Protein AF-K1T9W7-F1 (afdb_monomer_lite)

Radius of gyration: 19.76 Å; chains: 1; bounding box: 42×42×59 Å

Organism: NCBI:txid408170

Secondary structure (DSSP, 8-state):
----S----HHHHHHHHHHS-STTHHHHHHHHHHHHHHHHHHHHTT-------EEEEEE-TTS-EEEEEEE---HHHHHHHHHHHHHHHHHHHHHTEEE-TTS-EEE----

Foldseek 3Di:
DDDDPDDDDLVRLLCLCVVVDDPCSVVSVVLLVVLVVLVVVCVVVPDDDPDDFDKDFDADPVRHGPDIDTDDQDSSNSSVVSVVVVVVVVVCVVQQWDQDPVRDTDGDDDD

Structure (mmCIF, N/CA/C/O backbone):
data_AF-K1T9W7-F1
#
_entry.id   AF-K1T9W7-F1
#
loop_
_atom_site.group_PDB
_atom_site.id
_atom_site.type_symbol
_atom_site.label_atom_id
_atom_site.label_alt_id
_atom_site.label_comp_id
_atom_site.label_asym_id
_atom_site.label_entity_id
_atom_site.label_seq_id
_atom_site.pdbx_PDB_ins_code
_atom_site.Cartn_x
_atom_site.Cartn_y
_atom_site.Cartn_z
_atom_site.occupancy
_atom_site.B_iso_or_equiv
_atom_site.auth_seq_id
_atom_site.auth_comp_id
_atom_site.auth_asym_id
_atom_site.auth_atom_id
_atom_site.pdbx_PDB_model_num
ATOM 1 N N . MET A 1 1 ? -9.610 10.563 -20.012 1.00 83.00 1 MET A N 1
ATOM 2 C CA . MET A 1 1 ? -9.930 11.393 -18.830 1.00 83.00 1 MET A CA 1
ATOM 3 C C . MET A 1 1 ? -10.456 10.447 -17.764 1.00 83.00 1 MET A C 1
ATOM 5 O O . MET A 1 1 ? -11.211 9.560 -18.133 1.00 83.00 1 MET A O 1
ATOM 9 N N . ILE A 1 2 ? -9.989 10.549 -16.517 1.00 95.25 2 ILE A N 1
ATOM 10 C CA . ILE A 1 2 ? -10.432 9.691 -15.402 1.00 95.25 2 ILE A CA 1
ATOM 11 C C . ILE A 1 2 ? -11.245 10.564 -14.444 1.00 95.25 2 ILE A C 1
ATOM 13 O O . ILE A 1 2 ? -10.811 11.674 -14.133 1.00 95.25 2 ILE A O 1
ATOM 17 N N . HIS A 1 3 ? -12.388 10.060 -13.981 1.00 96.12 3 HIS A N 1
ATOM 18 C CA . HIS A 1 3 ? -13.219 10.690 -12.956 1.00 96.12 3 HIS A CA 1
ATOM 19 C C . HIS A 1 3 ? -13.242 9.768 -11.737 1.00 96.12 3 HIS A C 1
ATOM 21 O O . HIS A 1 3 ? -13.606 8.608 -11.857 1.00 96.12 3 HIS A O 1
ATOM 27 N N . SER A 1 4 ? -12.770 10.257 -10.591 1.00 95.81 4 SER A N 1
ATOM 28 C CA . SER A 1 4 ? -12.724 9.465 -9.360 1.00 95.81 4 SER A CA 1
ATOM 29 C C . SER A 1 4 ? -14.119 9.395 -8.747 1.00 95.81 4 SER A C 1
ATOM 31 O O . SER A 1 4 ? -14.638 10.431 -8.337 1.00 95.81 4 SER A O 1
ATOM 33 N N . ASP A 1 5 ? -14.686 8.196 -8.630 1.00 95.69 5 ASP A N 1
ATOM 34 C CA . ASP A 1 5 ? -16.028 8.005 -8.059 1.00 95.69 5 ASP A CA 1
ATOM 35 C C . ASP A 1 5 ? -16.056 8.220 -6.539 1.00 95.69 5 ASP A C 1
ATOM 37 O O . ASP A 1 5 ? -17.060 8.652 -5.975 1.00 95.69 5 ASP A O 1
ATOM 41 N N . ARG A 1 6 ? -14.933 7.951 -5.856 1.00 95.56 6 ARG A N 1
ATOM 42 C CA . ARG A 1 6 ? -14.815 8.102 -4.402 1.00 95.56 6 ARG A CA 1
ATOM 43 C C . ARG A 1 6 ? -13.401 8.440 -3.947 1.00 95.56 6 ARG A C 1
ATOM 45 O O . ARG A 1 6 ? -12.424 7.946 -4.502 1.00 95.56 6 ARG A O 1
ATOM 52 N N . ARG A 1 7 ? -13.298 9.259 -2.895 1.00 96.56 7 ARG A N 1
ATOM 53 C CA . ARG A 1 7 ? -12.046 9.550 -2.186 1.00 96.56 7 ARG A CA 1
ATOM 54 C C . ARG A 1 7 ? -12.061 8.855 -0.829 1.00 96.56 7 ARG A C 1
ATOM 56 O O . ARG A 1 7 ? -12.823 9.254 0.040 1.00 96.56 7 ARG A O 1
ATOM 63 N N . PHE A 1 8 ? -11.202 7.857 -0.659 1.00 95.94 8 PHE A N 1
ATOM 64 C CA . PHE A 1 8 ? -11.031 7.151 0.610 1.00 95.94 8 PHE A CA 1
ATOM 65 C C . PHE A 1 8 ? -9.885 7.739 1.432 1.00 95.94 8 PHE A C 1
ATOM 67 O O . PHE A 1 8 ? -8.837 8.122 0.901 1.00 95.94 8 PHE A O 1
ATOM 74 N N . THR A 1 9 ? -10.060 7.750 2.746 1.00 95.50 9 THR A N 1
ATOM 75 C CA . THR A 1 9 ? -8.965 7.792 3.712 1.00 95.50 9 THR A CA 1
ATOM 76 C C . THR A 1 9 ? -8.404 6.385 3.930 1.00 95.50 9 THR A C 1
ATOM 78 O O . THR A 1 9 ? -9.074 5.380 3.690 1.00 95.50 9 THR A O 1
ATOM 81 N N . TYR A 1 10 ? -7.168 6.293 4.430 1.00 93.00 10 TYR A N 1
ATOM 82 C CA . TYR A 1 10 ? -6.580 4.996 4.785 1.00 93.00 10 TYR A CA 1
ATOM 83 C C . TYR A 1 10 ? -7.380 4.266 5.867 1.00 93.00 10 TYR A C 1
ATOM 85 O O . TYR A 1 10 ? -7.470 3.047 5.825 1.00 93.00 10 TYR A O 1
ATOM 93 N N . ALA A 1 11 ? -7.976 4.999 6.812 1.00 93.81 11 ALA A N 1
ATOM 94 C CA . ALA A 1 11 ? -8.785 4.405 7.870 1.00 93.81 11 ALA A CA 1
ATOM 95 C C . ALA A 1 11 ? -10.053 3.746 7.310 1.00 93.81 11 ALA A C 1
ATOM 97 O O . ALA A 1 11 ? -10.318 2.593 7.626 1.00 93.81 11 ALA A O 1
ATOM 98 N N . GLU A 1 12 ? -10.775 4.430 6.419 1.00 95.94 12 GLU A N 1
ATOM 99 C CA . GLU A 1 12 ? -11.973 3.869 5.779 1.00 95.94 12 GLU A CA 1
ATOM 100 C C . GLU A 1 12 ? -11.632 2.644 4.923 1.00 95.94 12 GLU A C 1
ATOM 102 O O . GLU A 1 12 ? -12.289 1.614 5.018 1.00 95.94 12 GLU A O 1
ATOM 107 N N . ALA A 1 13 ? -10.572 2.720 4.110 1.00 96.81 13 ALA A N 1
ATOM 108 C CA . ALA A 1 13 ? -10.141 1.576 3.308 1.00 96.81 13 ALA A CA 1
ATOM 109 C C . ALA A 1 13 ? -9.701 0.395 4.190 1.00 96.81 13 ALA A C 1
ATOM 111 O O . ALA A 1 13 ? -9.953 -0.758 3.851 1.00 96.81 13 ALA A O 1
ATOM 112 N N . GLN A 1 14 ? -9.062 0.676 5.329 1.00 96.88 14 GLN A N 1
ATOM 113 C CA . GLN A 1 14 ? -8.676 -0.342 6.299 1.00 96.88 14 GLN A CA 1
ATOM 114 C C . GLN A 1 14 ? -9.896 -1.023 6.928 1.00 96.88 14 GLN A C 1
ATOM 116 O O . GLN A 1 14 ? -9.912 -2.243 7.039 1.00 96.88 14 GLN A O 1
ATOM 121 N N . GLU A 1 15 ? -10.923 -0.259 7.295 1.00 97.38 15 GLU A N 1
ATOM 122 C CA . GLU A 1 15 ? -12.163 -0.808 7.847 1.00 97.38 15 GLU A CA 1
ATOM 123 C C . GLU A 1 15 ? -12.855 -1.745 6.847 1.00 97.38 15 GLU A C 1
ATOM 125 O O . GLU A 1 15 ? -13.302 -2.831 7.219 1.00 97.38 15 GLU A O 1
ATOM 130 N N . VAL A 1 16 ? -12.872 -1.386 5.560 1.00 97.75 16 VAL A N 1
ATOM 131 C CA . VAL A 1 16 ? -13.393 -2.259 4.496 1.00 97.75 16 VAL A CA 1
ATOM 132 C C . VAL A 1 16 ? -12.578 -3.550 4.385 1.00 97.75 16 VAL A C 1
ATOM 134 O O . VAL A 1 16 ? -13.156 -4.626 4.241 1.00 97.75 16 VAL A O 1
ATOM 137 N N . ILE A 1 17 ? -11.248 -3.468 4.481 1.00 97.50 17 ILE A N 1
ATOM 138 C CA . ILE A 1 17 ? -10.362 -4.641 4.452 1.00 97.50 17 ILE A CA 1
ATOM 139 C C . ILE A 1 17 ? -10.641 -5.580 5.634 1.00 97.50 17 ILE A C 1
ATOM 141 O O . ILE A 1 17 ? -10.706 -6.793 5.448 1.00 97.50 17 ILE A O 1
ATOM 145 N N . GLU A 1 18 ? -10.821 -5.031 6.835 1.00 96.94 18 GLU A N 1
ATOM 146 C CA . GLU A 1 18 ? -11.007 -5.805 8.070 1.00 96.94 18 GLU A CA 1
ATOM 147 C C . GLU A 1 18 ? -12.410 -6.409 8.183 1.00 96.94 18 GLU A C 1
ATOM 149 O O . GLU A 1 18 ? -12.573 -7.545 8.628 1.00 96.94 18 GLU A O 1
ATOM 154 N N . THR A 1 19 ? -13.434 -5.656 7.783 1.00 97.38 19 THR A N 1
ATOM 155 C CA . THR A 1 19 ? -14.839 -6.062 7.945 1.00 9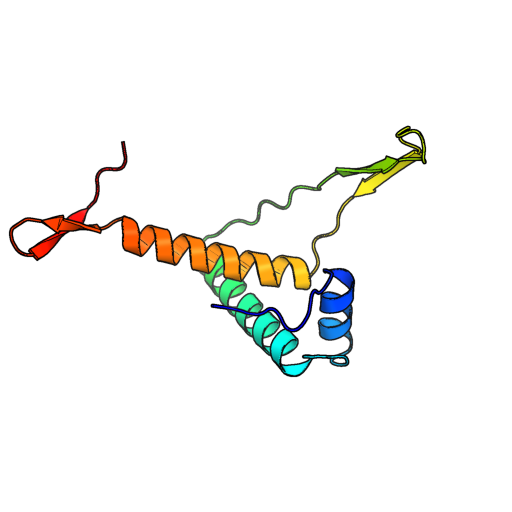7.38 19 THR A CA 1
ATOM 156 C C . THR A 1 19 ? -15.410 -6.762 6.715 1.00 97.38 19 THR A C 1
ATOM 158 O O . THR A 1 19 ? -16.430 -7.448 6.813 1.00 97.38 19 THR A O 1
ATOM 161 N N . GLY A 1 20 ? -14.788 -6.566 5.550 1.00 96.19 20 GLY A N 1
ATOM 162 C CA . GLY A 1 20 ? -15.300 -6.995 4.252 1.00 96.19 20 GLY A CA 1
ATOM 163 C C . GLY A 1 20 ? -16.593 -6.294 3.830 1.00 96.19 20 GLY A C 1
ATOM 164 O O . GLY A 1 20 ? -17.307 -6.799 2.964 1.00 96.19 20 GLY A O 1
ATOM 165 N N . ARG A 1 21 ? -16.941 -5.169 4.463 1.00 95.50 21 ARG A N 1
ATOM 166 C CA . ARG A 1 21 ? -18.190 -4.429 4.239 1.00 95.50 21 ARG A CA 1
ATOM 167 C C . ARG A 1 21 ? -17.893 -2.969 3.929 1.00 95.50 21 ARG A C 1
ATOM 169 O O . ARG A 1 21 ? -16.918 -2.415 4.416 1.00 95.50 21 ARG A O 1
ATOM 176 N N . GLY A 1 22 ? -18.777 -2.348 3.155 1.00 94.62 22 GLY A N 1
ATOM 177 C CA . GLY A 1 22 ? -18.679 -0.946 2.756 1.00 94.62 22 GLY A CA 1
ATOM 178 C C . GLY A 1 22 ? -18.695 -0.778 1.242 1.00 94.62 22 GLY A C 1
ATOM 179 O O . GLY A 1 22 ? -18.781 -1.745 0.485 1.00 94.62 22 GLY A O 1
ATOM 180 N N . ASP A 1 23 ? -18.638 0.473 0.806 1.00 94.69 23 ASP A N 1
ATOM 181 C CA . ASP A 1 23 ? -18.650 0.802 -0.614 1.00 94.69 23 ASP A CA 1
ATOM 182 C C . ASP A 1 23 ? -17.359 0.332 -1.292 1.00 94.69 23 ASP A C 1
ATOM 184 O O . ASP A 1 23 ? -16.267 0.508 -0.748 1.00 94.69 23 ASP A O 1
ATOM 188 N N . PHE A 1 24 ? -17.492 -0.236 -2.492 1.00 97.19 24 PHE A N 1
ATOM 189 C CA . PHE A 1 24 ? -16.385 -0.808 -3.270 1.00 97.19 24 PHE A CA 1
ATOM 190 C C . PHE A 1 24 ? -15.595 -1.910 -2.532 1.00 97.19 24 PHE A C 1
ATOM 192 O O . PHE A 1 24 ? -14.383 -2.064 -2.718 1.00 97.19 24 PHE A O 1
ATOM 199 N N . ALA A 1 25 ? -16.259 -2.662 -1.644 1.00 97.75 25 ALA A N 1
ATOM 200 C CA . ALA A 1 25 ? -15.604 -3.695 -0.845 1.00 97.75 25 ALA A CA 1
ATOM 201 C C . ALA A 1 25 ? -14.949 -4.785 -1.699 1.00 97.75 25 ALA A C 1
ATOM 203 O O . ALA A 1 25 ? -13.828 -5.199 -1.407 1.00 97.75 25 ALA A O 1
ATOM 204 N N . GLU A 1 26 ? -15.600 -5.230 -2.772 1.00 98.12 26 GLU A N 1
ATOM 205 C CA . GLU A 1 26 ? -15.047 -6.268 -3.644 1.00 98.12 26 GLU A CA 1
ATOM 206 C C . GLU A 1 26 ? -13.749 -5.802 -4.323 1.00 98.12 26 GLU A C 1
ATOM 208 O O . GLU A 1 26 ? -12.752 -6.532 -4.353 1.00 98.12 26 GLU A O 1
ATOM 213 N N . GLU A 1 27 ? -13.730 -4.568 -4.818 1.00 97.94 27 GLU A N 1
ATOM 214 C CA . GLU A 1 27 ? -12.592 -3.948 -5.484 1.00 97.94 27 GLU A CA 1
ATOM 215 C C . GLU A 1 27 ? -11.436 -3.746 -4.507 1.00 97.94 27 GLU A C 1
ATOM 217 O O . GLU A 1 27 ? -10.307 -4.149 -4.797 1.00 97.94 27 GLU A O 1
ATOM 222 N N . ILE A 1 28 ? -11.715 -3.188 -3.324 1.00 98.06 28 ILE A N 1
ATOM 223 C CA . ILE A 1 28 ? -10.710 -2.959 -2.279 1.00 98.06 28 ILE A CA 1
ATOM 224 C C . ILE A 1 28 ? -10.096 -4.286 -1.825 1.00 98.06 28 ILE A C 1
ATOM 226 O O . ILE A 1 28 ? -8.871 -4.415 -1.781 1.00 98.06 28 ILE A O 1
ATOM 230 N N . LEU A 1 29 ? -10.913 -5.304 -1.546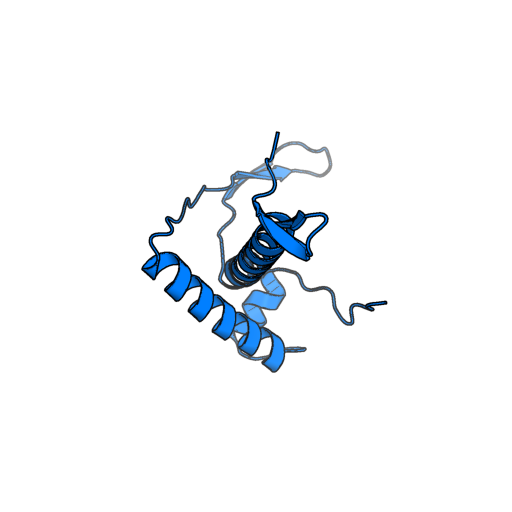 1.00 98.25 29 LEU A N 1
ATOM 231 C CA . LEU A 1 29 ? -10.421 -6.621 -1.132 1.00 98.25 29 LEU A CA 1
ATOM 232 C C . LEU A 1 29 ? -9.631 -7.316 -2.245 1.00 98.25 29 LEU A C 1
ATOM 234 O O . LEU A 1 29 ? -8.676 -8.049 -1.980 1.00 98.25 29 LEU A O 1
ATOM 238 N N . THR A 1 30 ? -10.003 -7.107 -3.505 1.00 98.50 30 THR A N 1
ATOM 239 C CA . THR A 1 30 ? -9.258 -7.642 -4.650 1.00 98.50 30 THR A CA 1
ATOM 240 C C . THR A 1 30 ? -7.900 -6.967 -4.793 1.00 98.50 30 THR A C 1
ATOM 242 O O . THR A 1 30 ? -6.887 -7.660 -4.907 1.00 98.50 30 THR A O 1
ATOM 245 N N . LEU A 1 31 ? -7.848 -5.637 -4.705 1.00 98.19 31 LEU A N 1
ATOM 246 C CA . LEU A 1 31 ? -6.595 -4.884 -4.721 1.00 98.19 31 LEU A CA 1
ATOM 247 C C . LEU A 1 31 ? -5.692 -5.265 -3.544 1.00 98.19 31 LEU A C 1
ATOM 249 O O . LEU A 1 31 ? -4.496 -5.465 -3.753 1.00 98.19 31 LEU A O 1
ATOM 253 N N . ASN A 1 32 ? -6.250 -5.453 -2.344 1.00 98.31 32 ASN A N 1
ATOM 254 C CA . ASN A 1 32 ? -5.472 -5.857 -1.174 1.00 98.31 32 ASN A CA 1
ATOM 255 C C . ASN A 1 32 ? -4.835 -7.241 -1.375 1.00 98.31 32 ASN A C 1
ATOM 257 O O . ASN A 1 32 ? -3.631 -7.407 -1.190 1.00 98.31 32 ASN A O 1
ATOM 261 N N . ARG A 1 33 ? -5.605 -8.228 -1.858 1.00 98.31 33 ARG A N 1
ATOM 262 C CA . ARG A 1 33 ? -5.085 -9.576 -2.165 1.00 98.31 33 ARG A CA 1
ATOM 263 C C . ARG A 1 33 ? -3.948 -9.541 -3.189 1.00 98.31 33 ARG A C 1
ATOM 265 O O . ARG A 1 33 ? -2.934 -10.218 -3.012 1.00 98.31 33 ARG A O 1
ATOM 272 N N . LEU A 1 34 ? -4.094 -8.741 -4.246 1.00 98.38 34 LEU A N 1
ATOM 273 C CA . LEU A 1 34 ? -3.052 -8.568 -5.261 1.00 98.38 34 LEU A CA 1
ATOM 274 C C . LEU A 1 34 ? -1.801 -7.906 -4.679 1.00 98.38 34 LEU A C 1
ATOM 276 O O . LEU A 1 34 ? -0.691 -8.380 -4.924 1.00 98.38 34 LEU A O 1
ATOM 280 N N . ALA A 1 35 ? -1.965 -6.856 -3.876 1.00 97.81 35 ALA A N 1
ATOM 281 C CA . ALA A 1 35 ? -0.849 -6.193 -3.216 1.00 97.81 35 ALA A CA 1
ATOM 282 C C . ALA A 1 35 ? -0.097 -7.141 -2.270 1.00 97.81 35 ALA A C 1
ATOM 284 O O . ALA A 1 35 ? 1.132 -7.168 -2.282 1.00 97.81 35 ALA A O 1
ATOM 285 N N . GLN A 1 36 ? -0.802 -7.988 -1.518 1.00 97.38 36 GLN A N 1
ATOM 286 C CA . GLN A 1 36 ? -0.176 -9.004 -0.667 1.00 97.38 36 GLN A CA 1
ATOM 287 C C . GLN A 1 36 ? 0.660 -10.014 -1.476 1.00 97.38 36 GLN A C 1
ATOM 289 O O . GLN A 1 36 ? 1.739 -10.411 -1.030 1.00 97.38 36 GLN A O 1
ATOM 294 N N . GLU A 1 37 ? 0.210 -10.436 -2.665 1.00 98.06 37 GLU A N 1
ATOM 295 C CA . GLU A 1 37 ? 1.014 -11.302 -3.546 1.00 98.06 37 GLU A CA 1
ATOM 296 C C . GLU A 1 37 ? 2.238 -10.565 -4.108 1.00 98.06 37 GLU A C 1
ATOM 298 O O . GLU A 1 37 ? 3.347 -11.106 -4.069 1.00 98.06 37 GLU A O 1
ATOM 303 N N . LEU A 1 38 ? 2.071 -9.318 -4.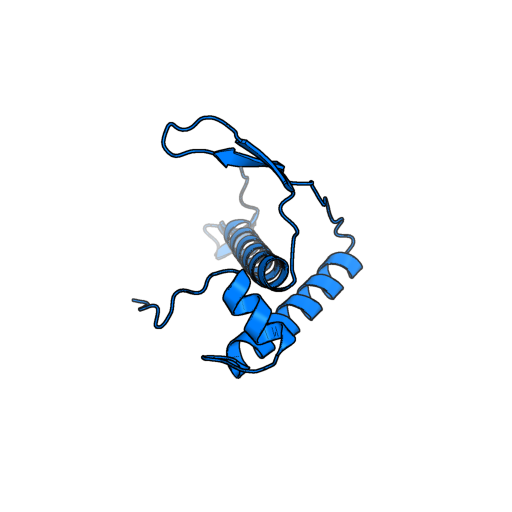564 1.00 96.81 38 LEU A N 1
ATOM 304 C CA . LEU A 1 38 ? 3.175 -8.475 -5.040 1.00 96.81 38 LEU A CA 1
ATOM 305 C C . LEU A 1 38 ? 4.236 -8.285 -3.953 1.00 96.81 38 LEU A C 1
ATOM 307 O O . LEU A 1 38 ? 5.425 -8.477 -4.216 1.00 96.81 38 LEU A O 1
ATOM 311 N N . ARG A 1 39 ? 3.805 -8.011 -2.717 1.00 95.25 39 ARG A N 1
ATOM 312 C CA . ARG A 1 39 ? 4.669 -7.893 -1.541 1.00 95.25 39 ARG A CA 1
ATOM 313 C C . ARG A 1 39 ? 5.440 -9.188 -1.304 1.00 95.25 39 ARG A C 1
ATOM 315 O O . ARG A 1 39 ? 6.669 -9.169 -1.236 1.00 95.25 39 ARG A O 1
ATOM 322 N N . ARG A 1 40 ? 4.749 -10.334 -1.254 1.00 96.12 40 ARG A N 1
ATOM 323 C CA . ARG A 1 40 ? 5.385 -11.656 -1.088 1.00 96.12 40 ARG A CA 1
ATOM 324 C C . ARG A 1 40 ? 6.407 -11.938 -2.189 1.00 96.12 40 ARG A C 1
ATOM 326 O O . ARG A 1 40 ? 7.505 -12.409 -1.905 1.00 96.12 40 ARG A O 1
ATOM 333 N N . GLN A 1 41 ? 6.095 -11.627 -3.445 1.00 96.44 41 GLN A N 1
ATOM 334 C CA . GLN A 1 41 ? 7.042 -11.758 -4.553 1.00 96.44 41 GLN A CA 1
ATOM 335 C C . GLN A 1 41 ? 8.251 -10.825 -4.403 1.00 96.44 41 GLN A C 1
ATOM 337 O O . GLN A 1 41 ? 9.384 -11.254 -4.607 1.00 96.44 41 GLN A O 1
ATOM 342 N N . ARG A 1 42 ? 8.028 -9.569 -4.014 1.00 95.19 42 ARG A N 1
ATOM 343 C CA . ARG A 1 42 ? 9.071 -8.560 -3.819 1.00 95.19 42 ARG A CA 1
ATOM 344 C C . ARG A 1 42 ? 10.074 -8.985 -2.743 1.00 95.19 42 ARG A C 1
ATOM 346 O O . ARG A 1 42 ? 11.274 -8.933 -3.002 1.00 95.19 42 ARG A O 1
ATOM 353 N N . PHE A 1 43 ? 9.601 -9.475 -1.596 1.00 94.44 43 PHE A N 1
ATOM 354 C CA . PHE A 1 43 ? 10.466 -10.004 -0.533 1.00 94.44 43 PHE A CA 1
ATOM 355 C C . PHE A 1 43 ? 11.188 -11.293 -0.937 1.00 94.44 43 PHE A C 1
ATOM 357 O O . PHE A 1 43 ? 12.385 -11.412 -0.688 1.00 94.44 43 PHE A O 1
ATOM 364 N N . ARG A 1 44 ? 10.518 -12.225 -1.637 1.00 96.38 44 ARG A N 1
ATOM 365 C CA . ARG A 1 44 ? 11.184 -13.419 -2.204 1.00 96.38 44 ARG A CA 1
ATOM 366 C C . ARG A 1 44 ? 12.336 -13.054 -3.144 1.00 96.38 44 ARG A C 1
ATOM 368 O O . ARG A 1 44 ? 13.335 -13.761 -3.179 1.00 96.38 44 ARG A O 1
ATOM 375 N N . ASN A 1 45 ? 12.217 -11.938 -3.861 1.00 95.19 45 ASN A N 1
ATOM 376 C CA . ASN A 1 45 ? 13.245 -11.429 -4.769 1.00 95.19 45 ASN A CA 1
ATOM 377 C C . ASN A 1 45 ? 14.322 -10.576 -4.063 1.00 95.19 45 ASN A C 1
ATOM 379 O O . ASN A 1 45 ? 15.079 -9.879 -4.736 1.00 95.19 45 ASN A O 1
ATOM 383 N N . GLY A 1 46 ? 14.393 -10.607 -2.727 1.00 93.12 46 GLY A N 1
ATOM 384 C 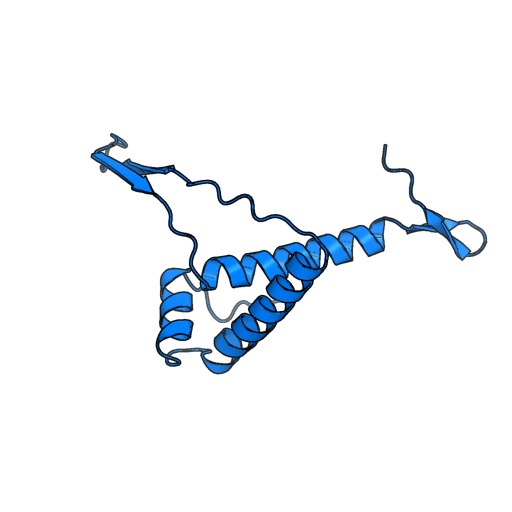CA . GLY A 1 46 ? 15.454 -9.960 -1.949 1.00 93.12 46 GLY A CA 1
ATOM 385 C C . GLY A 1 46 ? 15.189 -8.505 -1.563 1.00 93.12 46 GLY A C 1
ATOM 386 O O . GLY A 1 46 ? 16.122 -7.802 -1.183 1.00 93.12 46 GLY A O 1
ATOM 387 N N . ALA A 1 47 ? 13.947 -8.022 -1.654 1.00 91.69 47 ALA A N 1
ATOM 388 C CA . ALA A 1 47 ? 13.623 -6.705 -1.114 1.00 91.69 47 ALA A CA 1
ATOM 389 C C . ALA A 1 47 ? 13.710 -6.688 0.417 1.00 91.69 47 ALA A C 1
ATOM 391 O O . ALA A 1 47 ? 13.363 -7.659 1.083 1.00 91.69 47 ALA A O 1
ATOM 392 N N . ILE A 1 48 ? 14.116 -5.545 0.965 1.00 87.88 48 ILE A N 1
ATOM 393 C CA . ILE A 1 48 ? 14.207 -5.297 2.404 1.00 87.88 48 ILE A CA 1
ATOM 394 C C . ILE A 1 48 ? 13.175 -4.224 2.760 1.00 87.88 48 ILE A C 1
ATOM 396 O O . ILE A 1 48 ? 13.040 -3.234 2.037 1.00 87.88 48 ILE A O 1
ATOM 400 N N . SER A 1 49 ? 12.431 -4.434 3.850 1.00 79.62 49 SER A N 1
ATOM 401 C CA . SER A 1 49 ? 11.546 -3.407 4.409 1.00 79.62 49 SER A CA 1
ATOM 402 C C . SER A 1 49 ? 12.384 -2.482 5.274 1.00 79.62 49 SER A C 1
ATOM 404 O O . SER A 1 49 ? 13.068 -2.947 6.184 1.00 79.62 49 SER A O 1
ATOM 406 N N . PHE A 1 50 ? 12.339 -1.185 4.994 1.00 73.38 50 PHE A N 1
ATOM 407 C CA . PHE A 1 50 ? 12.885 -0.170 5.885 1.00 73.38 50 PHE A CA 1
ATOM 408 C C . PHE A 1 50 ? 11.713 0.481 6.604 1.00 73.38 50 PHE A C 1
ATOM 410 O O . PHE A 1 50 ? 11.270 1.561 6.217 1.00 73.38 50 PHE A O 1
ATOM 417 N N . ASP A 1 51 ? 11.192 -0.199 7.620 1.00 70.19 51 ASP A N 1
ATOM 418 C CA . ASP A 1 51 ? 10.125 0.354 8.446 1.00 70.19 51 ASP A CA 1
ATOM 419 C C . ASP A 1 51 ? 10.733 1.508 9.254 1.00 70.19 51 ASP A C 1
ATOM 421 O O . ASP A 1 51 ? 11.540 1.310 10.163 1.00 70.19 51 ASP A O 1
ATOM 425 N N . ARG A 1 52 ? 10.425 2.744 8.850 1.00 67.31 52 ARG A N 1
ATOM 426 C CA . ARG A 1 52 ? 10.793 3.946 9.601 1.00 67.31 52 ARG A CA 1
ATOM 427 C C . ARG A 1 52 ? 9.574 4.393 10.381 1.00 67.31 52 ARG A C 1
ATOM 429 O O . ARG A 1 52 ? 8.539 4.688 9.788 1.00 67.31 52 ARG A O 1
ATOM 436 N N . GLU A 1 53 ? 9.711 4.473 11.696 1.00 72.12 53 GLU A N 1
ATOM 437 C CA . GLU A 1 53 ? 8.689 5.064 12.550 1.00 72.12 53 GLU A CA 1
ATOM 438 C C . GLU A 1 53 ? 8.528 6.552 12.195 1.00 72.12 53 GLU A C 1
ATOM 440 O O . GLU A 1 53 ? 9.360 7.397 12.531 1.00 72.12 53 GLU A O 1
ATOM 445 N N . GLU A 1 54 ? 7.467 6.878 11.452 1.00 78.88 54 GLU A N 1
ATOM 446 C CA . GLU A 1 54 ? 7.127 8.262 11.129 1.00 78.88 54 GLU A CA 1
ATOM 447 C C . GLU A 1 54 ? 6.493 8.932 12.351 1.00 78.88 54 GLU A C 1
ATOM 449 O O . GLU A 1 54 ? 5.365 8.626 12.750 1.00 78.88 54 GLU A O 1
ATOM 454 N N . VAL A 1 55 ? 7.220 9.892 12.915 1.00 83.62 55 VAL A N 1
ATOM 455 C CA . VAL A 1 55 ? 6.772 10.712 14.038 1.00 83.62 55 VAL A CA 1
ATOM 456 C C . VAL A 1 55 ? 5.922 11.876 13.531 1.00 83.62 55 VAL A C 1
ATOM 458 O O . VAL A 1 55 ? 6.353 12.646 12.671 1.00 83.62 55 VAL A O 1
ATOM 461 N N . LYS A 1 56 ? 4.719 12.046 14.085 1.00 86.00 56 LYS A N 1
ATOM 462 C CA . LYS A 1 56 ? 3.839 13.188 13.809 1.00 86.00 56 LYS A CA 1
ATOM 463 C C . LYS A 1 56 ? 3.474 13.940 15.082 1.00 86.00 56 LYS A C 1
ATOM 465 O O . LYS A 1 56 ? 3.358 13.363 16.158 1.00 86.00 56 LYS A O 1
ATOM 470 N N . PHE A 1 57 ? 3.245 15.241 14.939 1.00 89.81 57 PHE A N 1
ATOM 471 C CA . PHE A 1 57 ? 2.850 16.117 16.039 1.00 89.81 57 PHE A CA 1
ATOM 472 C C . PHE A 1 57 ? 1.340 16.344 16.028 1.00 89.81 57 PHE A C 1
ATOM 474 O O . PHE A 1 57 ? 0.740 16.575 14.977 1.00 89.81 57 PHE A O 1
ATOM 481 N N . ARG A 1 58 ? 0.722 16.297 17.208 1.00 88.06 58 ARG A N 1
ATOM 482 C CA . ARG A 1 58 ? -0.628 16.821 17.421 1.00 88.06 58 ARG A CA 1
ATOM 483 C C . ARG A 1 58 ? -0.485 18.295 17.766 1.00 88.06 58 ARG A C 1
ATOM 485 O O . ARG A 1 58 ? 0.167 18.608 18.755 1.00 88.06 58 ARG A O 1
ATOM 492 N N . LEU A 1 59 ? -1.052 19.173 16.949 1.00 91.81 59 LEU A N 1
ATOM 493 C CA . LEU A 1 59 ? -1.001 20.620 17.156 1.00 91.81 59 LEU A CA 1
ATOM 494 C C . LEU A 1 59 ? -2.338 21.121 17.717 1.00 91.81 59 LEU A C 1
ATOM 496 O O . LEU A 1 59 ? -3.374 20.507 17.456 1.00 91.81 59 LEU A O 1
ATOM 500 N N . ASP A 1 60 ? -2.308 22.205 18.490 1.00 91.00 60 ASP A N 1
ATOM 501 C CA . ASP A 1 60 ? -3.501 22.986 18.829 1.00 91.00 60 ASP A CA 1
ATOM 502 C C . ASP A 1 60 ? -3.883 23.959 17.695 1.00 91.00 60 ASP A C 1
ATOM 504 O O . ASP A 1 60 ? -3.223 24.023 16.655 1.00 91.00 60 ASP A O 1
ATOM 508 N N . GLU A 1 61 ? -4.954 24.730 17.893 1.00 91.12 61 GLU A N 1
ATOM 509 C CA . GLU A 1 61 ? -5.455 25.715 16.919 1.00 91.12 61 GLU A CA 1
ATOM 510 C C . GLU A 1 61 ? -4.441 26.824 16.589 1.00 91.12 61 GLU A C 1
ATOM 512 O O . GLU A 1 61 ? -4.500 27.417 15.514 1.00 91.12 61 GLU A O 1
ATOM 517 N N . ASN A 1 62 ? -3.476 27.070 17.479 1.00 90.81 62 ASN A N 1
ATOM 518 C CA . ASN A 1 62 ? -2.414 28.060 17.307 1.00 90.81 62 ASN A CA 1
ATOM 519 C C . ASN A 1 62 ? -1.116 27.436 16.759 1.00 90.81 62 ASN A C 1
ATOM 521 O O . ASN A 1 62 ? -0.091 28.114 16.673 1.00 90.81 62 ASN A O 1
ATOM 525 N N . GLY A 1 63 ? -1.131 26.147 16.399 1.00 86.94 63 GLY A N 1
ATOM 526 C CA . GLY A 1 63 ? 0.022 25.425 15.864 1.00 86.94 63 GLY A CA 1
ATOM 527 C C . GLY A 1 63 ? 1.024 24.949 16.921 1.00 86.94 63 GLY A C 1
ATOM 528 O O . GLY A 1 63 ? 2.111 24.492 16.561 1.00 86.94 63 GLY A O 1
ATOM 529 N N . LYS A 1 64 ? 0.698 25.024 18.217 1.00 90.38 64 LYS A N 1
ATOM 530 C CA . LYS A 1 64 ? 1.578 24.559 19.294 1.00 90.38 64 LYS A CA 1
ATOM 531 C C . LYS A 1 64 ? 1.475 23.036 19.446 1.00 90.38 64 LYS A C 1
ATOM 533 O O . LYS A 1 64 ? 0.366 22.508 19.535 1.00 90.38 64 LYS A O 1
ATOM 538 N N . PRO A 1 65 ? 2.599 22.301 19.516 1.00 90.81 65 PRO A N 1
ATOM 539 C CA . PRO A 1 65 ? 2.570 20.856 19.692 1.00 90.81 65 PRO A CA 1
ATOM 540 C C . PRO A 1 65 ? 2.056 20.481 21.087 1.00 90.81 65 PRO A C 1
ATOM 542 O O . PRO A 1 65 ? 2.671 20.797 22.102 1.00 90.81 65 PRO A O 1
ATOM 545 N N . LEU A 1 66 ? 0.927 19.778 21.114 1.00 91.12 66 LEU A N 1
ATOM 546 C CA . LEU A 1 66 ? 0.317 19.168 22.296 1.00 91.12 66 LEU A CA 1
ATOM 547 C C . LEU A 1 66 ? 0.922 17.797 22.613 1.00 91.12 66 LEU A C 1
ATOM 549 O O . LEU A 1 66 ? 0.840 17.328 23.744 1.00 91.12 66 LEU A O 1
ATOM 553 N N . GLY A 1 67 ? 1.505 17.133 21.616 1.00 88.88 67 GLY A N 1
ATOM 554 C CA . GLY A 1 67 ? 2.109 15.821 21.793 1.00 88.88 67 GLY A CA 1
ATOM 555 C C . GLY A 1 67 ? 2.585 15.202 20.490 1.00 88.88 67 GLY A C 1
ATOM 556 O O . GLY A 1 67 ? 2.480 15.794 19.413 1.00 88.88 67 GLY A O 1
ATOM 557 N N . VAL A 1 68 ? 3.100 13.985 20.613 1.00 89.69 68 VAL A N 1
ATOM 558 C CA . VAL A 1 68 ? 3.671 13.202 19.522 1.00 89.69 68 VAL A CA 1
ATOM 559 C C . VAL A 1 68 ? 2.888 11.902 19.377 1.00 89.69 68 VAL A C 1
ATOM 561 O O . VAL A 1 68 ? 2.485 11.307 20.374 1.00 89.69 68 VAL A O 1
ATOM 564 N N . TYR A 1 69 ? 2.667 11.464 18.142 1.00 85.75 69 TYR A N 1
ATOM 565 C CA . TYR A 1 69 ? 2.144 10.139 17.840 1.00 85.75 69 TYR A CA 1
ATOM 566 C C . TYR A 1 69 ? 2.941 9.503 16.705 1.00 85.75 69 TYR A C 1
ATOM 568 O O . TYR A 1 69 ? 3.419 10.186 15.797 1.00 85.75 69 TYR A O 1
ATOM 576 N N . PHE A 1 70 ? 3.067 8.185 16.763 1.00 83.31 70 PHE A N 1
ATOM 577 C CA . PHE A 1 70 ? 3.703 7.396 15.720 1.00 83.31 70 PHE A CA 1
ATOM 578 C C . PHE A 1 70 ? 2.648 6.967 14.711 1.00 83.31 70 PHE A C 1
ATOM 580 O O . PHE A 1 70 ? 1.545 6.553 15.073 1.00 83.31 70 PHE A O 1
ATOM 587 N N . LYS A 1 71 ? 2.961 7.117 13.428 1.00 79.88 71 LYS A N 1
ATOM 588 C CA . LYS A 1 71 ? 2.081 6.671 12.357 1.00 79.88 71 LYS A CA 1
ATOM 589 C C . LYS A 1 71 ? 2.320 5.185 12.113 1.00 79.88 71 LYS A C 1
ATOM 591 O O . LYS A 1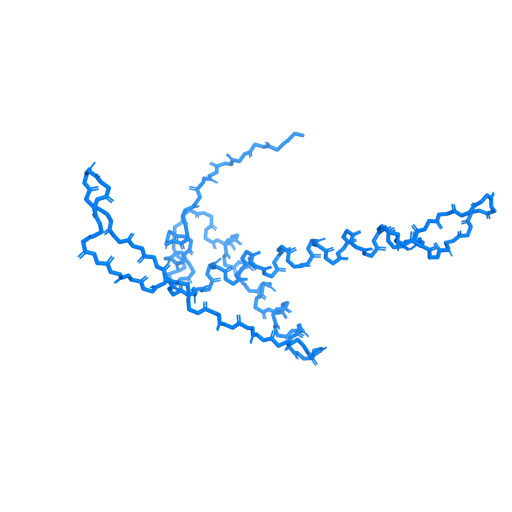 71 ? 3.344 4.802 11.557 1.00 79.88 71 LYS A O 1
ATOM 596 N N . GLU A 1 72 ? 1.348 4.367 12.490 1.00 80.12 72 GLU A N 1
ATOM 597 C CA . GLU A 1 72 ? 1.358 2.942 12.173 1.00 80.12 72 GLU A CA 1
ATOM 598 C C . GLU A 1 72 ? 1.053 2.709 10.691 1.00 80.12 72 GLU A C 1
ATOM 600 O O . GLU A 1 72 ? 0.130 3.301 10.122 1.00 80.12 72 GLU A O 1
ATOM 605 N N . GLN A 1 73 ? 1.829 1.827 10.065 1.00 84.19 73 GLN A N 1
ATOM 606 C CA . GLN A 1 73 ? 1.594 1.393 8.696 1.00 84.19 73 GLN A CA 1
ATOM 607 C C . GLN A 1 73 ? 0.630 0.203 8.694 1.00 84.19 73 GLN A C 1
ATOM 609 O O . GLN A 1 73 ? 0.983 -0.887 9.139 1.00 84.19 73 GLN A O 1
ATOM 614 N N . LYS A 1 74 ? -0.578 0.399 8.161 1.00 90.81 74 LYS A N 1
ATOM 615 C CA . LYS A 1 74 ? -1.603 -0.653 8.062 1.00 90.81 74 LYS A CA 1
ATOM 616 C C . LYS A 1 74 ? -1.671 -1.268 6.662 1.00 90.81 74 LYS A C 1
ATOM 618 O O . LYS A 1 74 ? -1.000 -0.797 5.741 1.00 90.81 74 LYS A O 1
ATOM 623 N N . GLU A 1 75 ? -2.491 -2.304 6.481 1.00 93.81 75 GLU A N 1
ATOM 624 C CA . GLU A 1 75 ? -2.640 -2.997 5.189 1.00 93.81 75 GLU A CA 1
ATOM 625 C C . GLU A 1 75 ? -3.049 -2.051 4.058 1.00 93.81 75 GLU A C 1
ATOM 627 O O . GLU A 1 75 ? -2.474 -2.107 2.976 1.00 93.81 75 GLU A O 1
ATOM 632 N N . SER A 1 76 ? -3.953 -1.105 4.316 1.00 95.38 76 SER A N 1
ATOM 633 C CA . SER A 1 76 ? -4.342 -0.086 3.333 1.00 95.38 76 SER A CA 1
ATOM 634 C C . SER A 1 76 ? -3.160 0.769 2.849 1.00 95.38 76 SER A C 1
ATOM 636 O O . SER A 1 76 ? -3.094 1.127 1.671 1.00 95.38 76 SER A O 1
ATOM 638 N N . ASN A 1 77 ? -2.192 1.075 3.724 1.00 93.62 77 ASN A N 1
ATOM 639 C CA . ASN A 1 77 ? -0.966 1.779 3.341 1.00 93.62 77 ASN A CA 1
ATOM 640 C C . ASN A 1 77 ? -0.071 0.888 2.477 1.00 93.62 77 ASN A C 1
ATOM 642 O O . ASN A 1 77 ? 0.417 1.333 1.440 1.00 93.62 77 ASN A O 1
ATOM 646 N N . GLN A 1 78 ? 0.118 -0.365 2.895 1.00 93.06 78 GLN A N 1
ATOM 647 C CA . GLN A 1 78 ? 0.923 -1.345 2.163 1.00 93.06 78 GLN A CA 1
ATOM 648 C C . GLN A 1 78 ? 0.340 -1.616 0.772 1.00 93.06 78 GLN A C 1
ATOM 650 O O . GLN A 1 78 ? 1.086 -1.707 -0.198 1.00 93.06 78 GLN A O 1
ATOM 655 N N . MET A 1 79 ? -0.988 -1.681 0.655 1.00 96.75 79 MET A N 1
ATOM 656 C CA . MET A 1 79 ? -1.686 -1.891 -0.608 1.00 96.75 79 MET A CA 1
ATOM 657 C C . MET A 1 79 ? -1.302 -0.827 -1.637 1.00 96.75 79 MET A C 1
ATOM 659 O O . MET A 1 79 ? -0.850 -1.159 -2.732 1.00 96.75 79 MET A O 1
ATOM 663 N N . ILE A 1 80 ? -1.427 0.453 -1.278 1.00 96.81 80 ILE A N 1
ATOM 664 C CA . ILE A 1 80 ? -1.058 1.558 -2.171 1.00 96.81 80 ILE A CA 1
ATOM 665 C C . ILE A 1 80 ? 0.446 1.559 -2.465 1.00 96.81 80 ILE A C 1
ATOM 667 O O . ILE A 1 80 ? 0.837 1.773 -3.612 1.00 96.81 80 ILE A O 1
ATOM 671 N N . GLU A 1 81 ? 1.286 1.283 -1.466 1.00 94.44 81 GLU A N 1
ATOM 672 C CA . GLU A 1 81 ? 2.739 1.220 -1.640 1.00 94.44 81 GLU A CA 1
ATOM 673 C C . GLU A 1 81 ? 3.148 0.206 -2.720 1.00 94.44 81 GLU A C 1
ATOM 675 O O . GLU A 1 81 ? 3.898 0.556 -3.632 1.00 94.44 81 GLU A O 1
ATOM 680 N N . GLU A 1 82 ? 2.619 -1.021 -2.686 1.00 96.25 82 GLU A N 1
ATOM 681 C CA . GLU A 1 82 ? 2.978 -2.055 -3.667 1.00 96.25 82 GLU A CA 1
ATOM 682 C C . GLU A 1 82 ? 2.567 -1.677 -5.095 1.00 96.25 82 GLU A C 1
ATOM 684 O O . GLU A 1 82 ? 3.331 -1.898 -6.040 1.00 96.25 82 GLU A O 1
ATOM 689 N N . PHE A 1 83 ? 1.400 -1.049 -5.275 1.00 98.00 83 PHE A N 1
ATOM 690 C CA . PHE A 1 83 ? 0.981 -0.574 -6.596 1.00 98.00 83 PHE A CA 1
ATOM 691 C C . PHE A 1 83 ? 1.837 0.593 -7.094 1.00 98.00 83 PHE A C 1
ATOM 693 O O . PHE A 1 83 ? 2.180 0.631 -8.277 1.00 98.00 83 PHE A O 1
ATOM 700 N N . MET A 1 84 ? 2.239 1.515 -6.215 1.00 97.31 84 MET A N 1
ATOM 701 C CA . MET A 1 84 ? 3.151 2.602 -6.585 1.00 97.31 84 MET A CA 1
ATOM 702 C C . MET A 1 84 ? 4.542 2.072 -6.953 1.00 97.31 84 MET A C 1
ATOM 704 O O . MET A 1 84 ? 5.117 2.493 -7.958 1.00 97.31 84 MET A O 1
ATOM 708 N N . LEU A 1 85 ? 5.071 1.101 -6.202 1.00 95.69 85 LEU A N 1
ATOM 709 C CA . LEU A 1 85 ? 6.336 0.436 -6.527 1.00 95.69 85 LEU A CA 1
ATOM 710 C C . LEU A 1 85 ? 6.262 -0.296 -7.870 1.00 95.69 85 LEU A C 1
ATOM 712 O O . LEU A 1 85 ? 7.193 -0.201 -8.675 1.00 95.69 85 LEU A O 1
ATOM 716 N N . LEU A 1 86 ? 5.156 -0.996 -8.136 1.00 96.50 86 LEU A N 1
ATOM 717 C CA . LEU A 1 86 ? 4.923 -1.665 -9.412 1.00 96.50 86 LEU A CA 1
ATOM 718 C C . LEU A 1 86 ? 4.896 -0.657 -10.568 1.00 96.50 86 LEU A C 1
ATOM 720 O O . LEU A 1 86 ? 5.581 -0.866 -11.570 1.00 96.50 86 LEU A O 1
ATOM 724 N N . ALA A 1 87 ? 4.155 0.444 -10.422 1.00 97.06 87 ALA A N 1
ATOM 725 C CA . ALA A 1 87 ? 4.081 1.496 -11.431 1.00 97.06 87 ALA A CA 1
ATOM 726 C C . ALA A 1 87 ? 5.467 2.095 -11.717 1.00 97.06 87 ALA A C 1
ATOM 728 O O . ALA A 1 87 ? 5.894 2.140 -12.872 1.00 97.06 87 ALA A O 1
ATOM 729 N N . ASN A 1 88 ? 6.210 2.459 -10.670 1.00 95.88 88 ASN A N 1
ATOM 730 C CA . ASN A 1 88 ? 7.558 3.012 -10.796 1.00 95.88 88 ASN A CA 1
ATOM 731 C C . ASN A 1 88 ? 8.512 2.042 -11.497 1.00 95.88 88 ASN A C 1
ATOM 733 O O . ASN A 1 88 ? 9.262 2.452 -12.382 1.00 95.88 88 ASN A O 1
ATOM 737 N N . ARG A 1 89 ? 8.452 0.745 -11.165 1.00 93.88 89 ARG A N 1
ATOM 738 C CA . ARG A 1 89 ? 9.246 -0.283 -11.848 1.00 93.88 89 ARG A CA 1
ATOM 739 C C . ARG A 1 89 ? 8.914 -0.342 -13.337 1.00 93.88 89 ARG A C 1
ATOM 741 O O . ARG A 1 89 ? 9.830 -0.346 -14.152 1.00 93.88 89 ARG A O 1
ATOM 748 N N . ARG A 1 90 ? 7.629 -0.349 -13.704 1.00 94.69 90 ARG A N 1
ATOM 749 C CA . ARG A 1 90 ? 7.207 -0.404 -15.114 1.00 94.69 90 ARG A CA 1
ATOM 750 C C . ARG A 1 90 ? 7.639 0.823 -15.904 1.00 94.69 90 ARG A C 1
ATOM 752 O O . ARG A 1 90 ? 8.108 0.685 -17.030 1.00 94.69 90 ARG A O 1
ATOM 759 N N . VAL A 1 91 ? 7.532 2.010 -15.312 1.00 94.62 91 VAL A N 1
ATOM 760 C CA . VAL A 1 91 ? 8.023 3.243 -15.939 1.00 94.62 91 VAL A CA 1
ATOM 761 C C . VAL A 1 91 ? 9.543 3.198 -16.101 1.00 94.62 91 VAL A C 1
ATOM 763 O O . VAL A 1 91 ? 10.046 3.530 -17.172 1.00 94.62 91 VAL A O 1
ATOM 766 N N . ALA A 1 92 ? 10.282 2.739 -15.088 1.00 92.06 92 ALA A N 1
ATOM 767 C CA . ALA A 1 92 ? 11.733 2.595 -15.173 1.00 92.06 92 ALA A CA 1
ATOM 768 C C . ALA A 1 92 ? 12.149 1.603 -16.274 1.00 92.06 92 ALA A C 1
ATOM 770 O O . ALA A 1 92 ? 13.010 1.932 -17.087 1.00 92.06 92 ALA A O 1
ATOM 771 N N . GLU A 1 93 ? 11.503 0.434 -16.355 1.00 89.75 93 GLU A N 1
ATOM 772 C CA . GLU A 1 93 ? 11.713 -0.562 -17.417 1.00 89.75 93 GLU A CA 1
ATOM 773 C C . GLU A 1 93 ? 11.470 0.039 -18.809 1.00 89.75 93 GLU A C 1
ATOM 775 O O . GLU A 1 93 ? 12.296 -0.119 -19.710 1.00 89.75 93 GLU A O 1
ATOM 780 N N . PHE A 1 94 ? 10.372 0.782 -18.971 1.00 88.44 94 PHE A N 1
ATOM 781 C CA . PHE A 1 94 ? 10.024 1.440 -20.228 1.00 88.44 94 PHE A CA 1
ATOM 782 C C . PHE A 1 94 ? 11.044 2.518 -20.625 1.00 88.44 94 PHE A C 1
ATOM 784 O O . PHE A 1 94 ? 11.486 2.576 -21.772 1.00 88.44 94 PHE A O 1
ATOM 791 N N . CYS A 1 95 ? 11.452 3.361 -19.677 1.00 87.38 95 CYS A N 1
ATOM 792 C CA . CYS A 1 95 ? 12.382 4.461 -19.922 1.00 87.38 95 CYS A CA 1
ATOM 793 C C . CYS A 1 95 ? 13.835 4.002 -20.109 1.00 87.38 95 CYS A C 1
ATOM 795 O O . CYS A 1 95 ? 14.606 4.692 -20.783 1.00 87.38 95 CYS A O 1
ATOM 797 N N . ALA A 1 96 ? 14.214 2.852 -19.543 1.00 84.44 96 ALA A N 1
ATOM 798 C CA . ALA A 1 96 ? 15.582 2.340 -19.567 1.00 84.44 96 ALA A CA 1
ATOM 799 C C . ALA A 1 96 ? 16.089 2.010 -20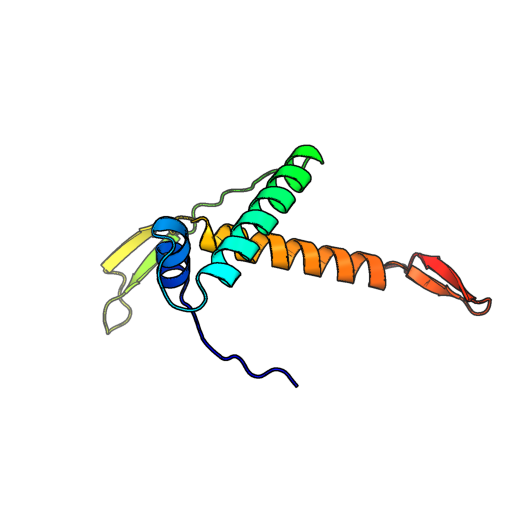.978 1.00 84.44 96 ALA A C 1
ATOM 801 O O . ALA A 1 96 ? 17.297 1.919 -21.181 1.00 84.44 96 ALA A O 1
ATOM 802 N N . HIS A 1 97 ? 15.203 1.801 -21.953 1.00 78.38 97 HIS A N 1
ATOM 803 C CA . HIS A 1 97 ? 15.578 1.409 -23.310 1.00 78.38 97 HIS A CA 1
ATOM 804 C C . HIS A 1 97 ? 15.181 2.515 -24.299 1.00 78.38 97 HIS A C 1
ATOM 806 O O . HIS A 1 97 ? 14.042 2.971 -24.333 1.00 78.38 97 HIS A O 1
ATOM 812 N N . ARG A 1 98 ? 16.122 2.955 -25.139 1.00 74.06 98 ARG A N 1
ATOM 813 C CA . ARG A 1 98 ? 15.864 3.820 -26.303 1.00 74.06 98 ARG A CA 1
ATOM 814 C C . ARG A 1 98 ? 15.942 2.999 -27.580 1.00 74.06 98 ARG A C 1
ATOM 816 O O . ARG A 1 98 ? 16.755 2.086 -27.679 1.00 74.06 98 ARG A O 1
ATOM 823 N N . ARG A 1 99 ? 15.133 3.333 -28.582 1.00 75.06 99 ARG A N 1
ATOM 824 C CA . ARG A 1 99 ? 15.321 2.792 -29.934 1.00 75.06 99 ARG A CA 1
ATOM 825 C C . ARG A 1 99 ? 16.410 3.597 -30.639 1.00 75.06 99 ARG A C 1
ATOM 827 O O . ARG A 1 99 ? 16.355 4.823 -30.626 1.00 75.06 99 ARG A O 1
ATOM 834 N N . ASN A 1 100 ? 17.408 2.924 -31.208 1.00 74.12 100 ASN A N 1
ATOM 835 C CA . ASN A 1 100 ? 18.370 3.580 -32.098 1.00 74.12 100 ASN A CA 1
ATOM 836 C C . ASN A 1 100 ? 17.777 3.801 -33.498 1.00 74.12 100 ASN A C 1
ATOM 838 O O . ASN A 1 100 ? 16.696 3.307 -33.810 1.00 74.12 100 ASN A O 1
ATOM 842 N N . GLU A 1 101 ? 18.523 4.492 -34.360 1.00 73.12 101 GLU A N 1
ATOM 843 C CA . GLU A 1 101 ? 18.165 4.769 -35.763 1.00 73.12 101 GLU A CA 1
ATOM 844 C C . GLU A 1 101 ? 17.865 3.501 -36.584 1.00 73.12 101 GLU A C 1
ATOM 846 O O . GLU A 1 101 ? 17.171 3.557 -37.593 1.00 73.12 101 GLU A O 1
ATOM 851 N N . LYS A 1 102 ? 18.338 2.331 -36.128 1.00 77.62 102 LYS A N 1
ATOM 852 C CA . LYS A 1 102 ? 18.093 1.013 -36.737 1.00 77.62 102 LYS A CA 1
ATOM 853 C C . LYS A 1 102 ? 16.942 0.240 -36.069 1.00 77.62 102 LYS A C 1
ATOM 855 O O . LYS A 1 102 ? 16.798 -0.958 -36.298 1.00 77.62 102 LYS A O 1
ATOM 860 N N . GLY A 1 103 ? 16.162 0.885 -35.199 1.00 73.75 103 GLY A N 1
ATOM 861 C CA . GLY A 1 103 ? 15.003 0.308 -34.508 1.00 73.75 103 GLY A CA 1
ATOM 862 C C . GLY A 1 103 ? 15.320 -0.665 -33.364 1.00 73.75 103 GLY A C 1
ATOM 863 O O . GLY A 1 103 ? 14.395 -1.232 -32.784 1.00 73.75 103 GLY A O 1
ATOM 864 N N . ARG A 1 104 ? 16.594 -0.866 -33.002 1.00 77.19 104 ARG A N 1
ATOM 865 C CA . ARG A 1 104 ? 17.004 -1.780 -31.920 1.00 77.19 104 ARG A CA 1
ATOM 866 C C . ARG A 1 104 ? 16.905 -1.093 -30.562 1.00 77.19 104 ARG A C 1
ATOM 868 O O . ARG A 1 104 ? 17.276 0.074 -30.436 1.00 77.19 104 ARG A O 1
ATOM 875 N N . ALA A 1 105 ? 16.453 -1.827 -29.547 1.00 74.69 105 ALA A N 1
ATOM 876 C CA . ALA A 1 105 ? 16.462 -1.363 -28.164 1.00 74.69 105 ALA A CA 1
ATOM 877 C C . ALA A 1 105 ? 17.906 -1.331 -27.633 1.00 74.69 105 ALA A C 1
ATOM 879 O O . ALA A 1 105 ? 18.590 -2.351 -27.622 1.00 74.69 105 ALA A O 1
ATOM 880 N N . VAL A 1 106 ? 18.373 -0.156 -27.219 1.00 78.38 106 VAL A N 1
ATOM 881 C CA . VAL A 1 106 ? 19.676 0.066 -26.581 1.00 78.38 106 VAL A CA 1
ATOM 882 C C . VAL A 1 106 ? 19.464 0.739 -25.226 1.00 78.38 106 VAL A C 1
ATOM 884 O O . VAL A 1 106 ? 18.568 1.582 -25.120 1.00 78.38 106 VAL A O 1
ATOM 887 N N . PRO A 1 107 ? 20.282 0.439 -24.202 1.00 75.25 107 PRO A N 1
ATOM 888 C CA . PRO A 1 107 ? 20.183 1.103 -22.910 1.00 75.25 107 PRO A CA 1
ATOM 889 C C . PRO A 1 107 ? 20.288 2.627 -23.051 1.00 75.25 107 PRO A C 1
ATOM 891 O O . PRO A 1 107 ? 21.108 3.161 -23.814 1.00 75.25 107 PRO A O 1
ATOM 894 N N . ARG A 1 108 ? 19.424 3.343 -22.335 1.00 71.75 108 ARG A N 1
ATOM 895 C CA . ARG A 1 108 ? 19.481 4.797 -22.197 1.00 71.75 108 ARG A CA 1
ATOM 896 C C . ARG A 1 108 ? 20.501 5.114 -21.109 1.00 71.75 108 ARG A C 1
ATOM 898 O O . ARG A 1 108 ? 20.335 4.692 -19.971 1.00 71.75 108 ARG A O 1
ATOM 905 N N . THR A 1 109 ? 21.560 5.836 -21.459 1.00 69.12 109 THR A N 1
ATOM 906 C CA . THR A 1 109 ? 22.487 6.390 -20.468 1.00 69.12 109 THR A CA 1
ATOM 907 C C . THR A 1 109 ? 21.717 7.439 -19.666 1.00 69.12 109 THR A C 1
ATOM 909 O O . THR A 1 109 ? 21.316 8.452 -20.238 1.00 69.12 109 THR A O 1
ATOM 912 N N . MET A 1 110 ? 21.431 7.167 -18.392 1.00 62.94 110 MET A N 1
ATOM 913 C CA . MET A 1 110 ? 20.950 8.194 -17.466 1.00 62.94 110 MET A CA 1
ATOM 914 C C . MET A 1 110 ? 22.185 8.967 -16.997 1.00 62.94 110 MET A C 1
ATOM 916 O O . MET A 1 110 ? 23.102 8.353 -16.453 1.00 62.94 110 MET A O 1
ATOM 920 N N . VAL A 1 111 ? 22.242 10.261 -17.313 1.00 53.75 111 VAL A N 1
ATOM 921 C CA . VAL A 1 111 ? 23.271 11.203 -16.841 1.00 53.75 111 VAL A CA 1
ATOM 922 C C . VAL A 1 111 ? 22.680 11.994 -15.690 1.00 53.75 111 VAL A C 1
ATOM 924 O O . VAL A 1 111 ? 21.494 12.374 -15.830 1.00 53.75 111 VAL A O 1
#

InterPro domains:
  IPR001900 Ribonuclease II/R [PF00773] (1-100)
  IPR012340 Nucleic acid-binding, OB-fold [SSF50249] (1-99)
  IPR050180 RNR Ribonuclease [PTHR23355] (2-95)

Sequence (111 aa):
MIHSDRRFTYAEAQEVIETGRGDFAEEILTLNRLAQELRRQRFRNGAISFDREEVKFRLDENGKPLGVYFKEQKESNQMIEEFMLLANRRVAEFCAHRRNEKGRAVPRTMV

pLDDT: mean 89.69, std 9.43, range [53.75, 98.5]